Protein AF-A0A0H5QSN4-F1 (afdb_monomer_lite)

Sequence (163 aa):
ITRQLVGLDNFMNQITLGLEADIPEGDTDALERSLTFIHEVRTRNASTMASFAPLHAMVSLLKKHGMTLKEYEIKMLDDAPVRWEFTVDKVYKVKEKITPFQDRGVNSINLKSEAFADQLRVFRTAFRDEAPFSFDIQPHEAYKNISYFDTQITIVEKAAAEL

Radius of gyration: 29.67 Å; chains: 1; bounding box: 60×34×86 Å

Organism: NCBI:txid70186

Foldseek 3Di:
DQVVLVVLVVLLVVLVVLLPDDDDQPPPVSLVSLVVNLVVLVVCVVVQVVVLVVVVVVQVVCVVVVHHDDPVSVVSSVCSVVSSVVSNVSSVVSCVVCVVSVVVVVVVVVVLVVVLVVVVVVLVVCCVVPQPPDPVDDPVVNVVSVVVNVVVVVVSVVSVVVD

pLDDT: mean 86.61, std 6.13, range [67.06, 94.56]

Secondary structure (DSSP, 8-state):
-HHHHHHHHHHHHHHHHHTSS---TT-HHHHHHHHHHHHHHHHHHHHHHHHHHHHHHHHHHHHHTT----HHHHHHHHHHHHHHHHHHHHHHHHHHHHHHHHHHHHHHHHHHHHHHHHHHHHHHHHHHHHSS-STTS-HHHHHHHHHHHHHHHHHHHHHHHT-

Structure (mmCIF, N/CA/C/O backbone):
data_AF-A0A0H5QSN4-F1
#
_entry.id   AF-A0A0H5QSN4-F1
#
loop_
_atom_site.group_PDB
_atom_site.id
_atom_site.type_symbol
_atom_site.label_atom_id
_atom_site.label_alt_id
_atom_site.label_comp_id
_atom_site.label_asym_id
_atom_site.label_entity_id
_atom_site.label_seq_id
_atom_site.pdbx_PDB_ins_code
_atom_site.Cartn_x
_atom_site.Cartn_y
_atom_site.Cartn_z
_atom_site.occupancy
_atom_site.B_iso_or_equiv
_atom_site.auth_seq_id
_atom_site.auth_comp_id
_atom_site.auth_asym_id
_atom_site.auth_atom_id
_atom_site.pdbx_PDB_model_num
ATOM 1 N N . ILE A 1 1 ? -7.034 -5.944 28.210 1.00 67.06 1 ILE A N 1
ATOM 2 C CA . ILE A 1 1 ? -8.076 -4.977 27.793 1.00 67.06 1 ILE A CA 1
ATOM 3 C C . ILE A 1 1 ? -7.468 -3.589 27.596 1.00 67.06 1 ILE A C 1
ATOM 5 O O . ILE A 1 1 ? -7.249 -3.214 26.453 1.00 67.06 1 ILE A O 1
ATOM 9 N N . THR A 1 2 ? -7.054 -2.882 28.654 1.00 76.56 2 THR A N 1
ATOM 10 C CA . THR A 1 2 ? -6.553 -1.492 28.563 1.00 76.56 2 THR A CA 1
ATOM 11 C C . THR A 1 2 ? -5.381 -1.320 27.592 1.00 76.56 2 THR A C 1
ATOM 13 O O . THR A 1 2 ? -5.428 -0.456 26.728 1.00 76.56 2 THR A O 1
ATOM 16 N N . ARG A 1 3 ? -4.365 -2.198 27.635 1.00 84.19 3 ARG A N 1
ATOM 17 C CA . ARG A 1 3 ? -3.219 -2.138 26.701 1.00 84.19 3 ARG A CA 1
ATOM 18 C C . ARG A 1 3 ? -3.626 -2.307 25.228 1.00 84.19 3 ARG A C 1
ATOM 20 O O . ARG A 1 3 ? -3.052 -1.650 24.370 1.00 84.19 3 ARG A O 1
ATOM 27 N N . GLN A 1 4 ? -4.588 -3.184 24.937 1.00 84.00 4 GLN A N 1
ATOM 28 C CA . GLN A 1 4 ? -5.048 -3.430 23.564 1.00 84.00 4 GLN A CA 1
ATOM 29 C C . GLN A 1 4 ? -5.815 -2.226 23.019 1.00 84.00 4 GLN A C 1
ATOM 31 O O . GLN A 1 4 ? -5.542 -1.791 21.907 1.00 84.00 4 GLN A O 1
ATOM 36 N N . LEU A 1 5 ? -6.715 -1.657 23.824 1.00 85.25 5 LEU A N 1
ATOM 37 C CA . LEU A 1 5 ? -7.492 -0.487 23.428 1.00 85.25 5 LEU A CA 1
ATOM 38 C C . LEU A 1 5 ? -6.609 0.763 23.281 1.00 85.25 5 LEU A C 1
ATOM 40 O O . LEU A 1 5 ? -6.765 1.487 22.308 1.00 85.25 5 LEU A O 1
ATOM 44 N N . VAL A 1 6 ? -5.638 0.988 24.179 1.00 88.25 6 VAL A N 1
ATOM 45 C CA . VAL A 1 6 ? -4.658 2.088 24.040 1.00 88.25 6 VAL A CA 1
ATOM 46 C C . VAL A 1 6 ? -3.788 1.898 22.794 1.00 88.25 6 VAL A C 1
ATOM 48 O O . VAL A 1 6 ? -3.500 2.851 22.080 1.00 88.25 6 VAL A O 1
ATOM 51 N N . GLY A 1 7 ? -3.376 0.661 22.502 1.00 90.38 7 GLY A N 1
ATOM 52 C CA . GLY A 1 7 ? -2.621 0.361 21.286 1.00 90.38 7 GLY A CA 1
ATOM 53 C C . GLY A 1 7 ? -3.419 0.653 20.013 1.00 90.38 7 GLY A C 1
ATOM 54 O O . GLY A 1 7 ? -2.870 1.205 19.063 1.00 90.38 7 GLY A O 1
ATOM 55 N N . LEU A 1 8 ? -4.712 0.314 20.003 1.00 90.38 8 LEU A N 1
ATOM 56 C CA . LEU A 1 8 ? -5.605 0.625 18.889 1.00 90.38 8 LEU A CA 1
ATOM 57 C C . LEU A 1 8 ? -5.835 2.135 18.750 1.00 90.38 8 LEU A C 1
ATOM 59 O O . LEU A 1 8 ? -5.789 2.652 17.640 1.00 90.38 8 LEU A O 1
ATOM 63 N N . ASP A 1 9 ? -6.031 2.835 19.865 1.00 89.00 9 ASP A N 1
ATOM 64 C CA . ASP A 1 9 ? -6.185 4.288 19.907 1.00 89.00 9 ASP A CA 1
ATOM 65 C C . ASP A 1 9 ? -4.979 5.019 19.304 1.00 89.00 9 ASP A C 1
ATOM 67 O O . ASP A 1 9 ? -5.121 5.803 18.367 1.00 89.00 9 ASP A O 1
ATOM 71 N N . ASN A 1 10 ? -3.776 4.688 19.777 1.00 92.44 10 ASN A N 1
ATOM 72 C CA . ASN A 1 10 ? -2.533 5.257 19.262 1.00 92.44 10 ASN A CA 1
ATOM 73 C C . ASN A 1 10 ? -2.364 4.995 17.763 1.00 92.44 10 ASN A C 1
ATOM 75 O O . ASN A 1 10 ? -1.957 5.887 17.023 1.00 92.44 10 ASN A O 1
ATOM 79 N N . PHE A 1 11 ? -2.708 3.789 17.313 1.00 91.06 11 PHE A N 1
ATOM 80 C CA . PHE A 1 11 ? -2.652 3.423 15.903 1.00 91.06 11 PHE A CA 1
ATOM 81 C C . PHE A 1 11 ? -3.626 4.251 15.051 1.00 91.06 11 PHE A C 1
ATOM 83 O O . PHE A 1 11 ? -3.226 4.817 14.036 1.00 91.06 11 PHE A O 1
ATOM 90 N N . MET A 1 12 ? -4.885 4.384 15.484 1.00 92.06 12 MET A N 1
ATOM 91 C CA . MET A 1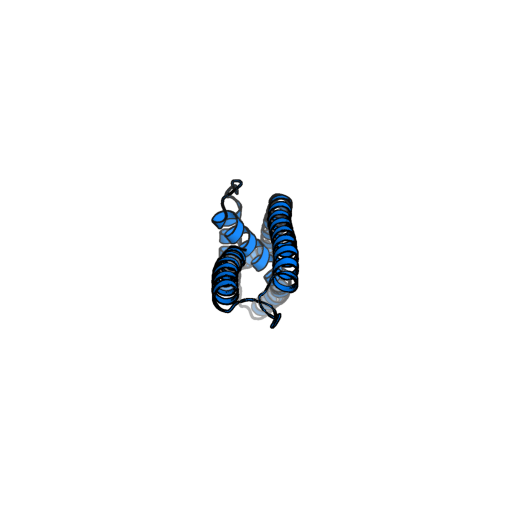 12 ? -5.878 5.222 14.800 1.00 92.06 12 MET A CA 1
ATOM 92 C C . MET A 1 12 ? -5.428 6.686 14.729 1.00 92.06 12 MET A C 1
ATOM 94 O O . MET A 1 12 ? -5.561 7.317 13.679 1.00 92.06 12 MET A O 1
ATOM 98 N N . ASN A 1 13 ? -4.852 7.218 15.811 1.00 91.38 13 ASN A N 1
ATOM 99 C CA . ASN A 1 13 ? -4.334 8.586 15.854 1.00 91.38 13 ASN A CA 1
ATOM 100 C C . ASN A 1 13 ? -3.136 8.772 14.910 1.00 91.38 13 ASN A C 1
ATOM 102 O O . ASN A 1 13 ? -3.094 9.755 14.174 1.00 91.38 13 ASN A O 1
ATOM 106 N N . GLN A 1 14 ? -2.204 7.814 14.869 1.00 90.62 14 GLN A N 1
ATOM 107 C CA . GLN A 1 14 ? -1.053 7.846 13.963 1.00 90.62 14 GLN A CA 1
ATOM 108 C C . GLN A 1 14 ? -1.487 7.880 12.494 1.00 90.62 14 GLN A C 1
ATOM 110 O O . GLN A 1 14 ? -0.995 8.712 11.735 1.00 90.62 14 GLN A O 1
ATOM 115 N N . ILE A 1 15 ? -2.430 7.019 12.103 1.00 89.44 15 ILE A N 1
ATOM 116 C CA . ILE A 1 15 ? -2.977 7.008 10.741 1.00 89.44 15 ILE A CA 1
ATOM 117 C C . ILE A 1 15 ? -3.683 8.322 10.439 1.00 89.44 15 ILE A C 1
ATOM 119 O O . ILE A 1 15 ? -3.472 8.914 9.388 1.00 89.44 15 ILE A O 1
ATOM 123 N N . THR A 1 16 ? -4.515 8.792 11.364 1.00 86.81 16 THR A N 1
ATOM 124 C CA . THR A 1 16 ? -5.309 10.001 11.152 1.00 86.81 16 THR A CA 1
ATOM 125 C C . THR A 1 16 ? -4.419 11.224 10.937 1.00 86.81 16 THR A C 1
ATOM 127 O O . THR A 1 16 ? -4.660 11.976 10.000 1.00 86.81 16 THR A O 1
ATOM 130 N N . LEU A 1 17 ? -3.365 11.378 11.744 1.00 85.50 17 LEU A N 1
ATOM 131 C CA . LEU A 1 17 ? -2.370 12.442 11.587 1.00 85.50 17 LEU A CA 1
ATOM 132 C C . LEU A 1 17 ? -1.539 12.266 10.310 1.00 85.50 17 LEU A C 1
ATOM 134 O O . LEU A 1 17 ? -1.254 13.236 9.615 1.00 85.50 17 LEU A O 1
ATOM 138 N N . GLY A 1 18 ? -1.160 11.028 9.985 1.00 81.19 18 GLY A N 1
ATOM 139 C CA . GLY A 1 18 ? -0.373 10.715 8.793 1.00 81.19 18 GLY A CA 1
ATOM 140 C C . GLY A 1 18 ? -1.118 10.958 7.478 1.00 81.19 18 GLY A C 1
ATOM 141 O O . GLY A 1 18 ? -0.484 11.279 6.480 1.00 81.19 18 GLY A O 1
ATOM 142 N N . LEU A 1 19 ? -2.447 10.836 7.488 1.00 82.19 19 LEU A N 1
ATOM 143 C CA . LEU A 1 19 ? -3.324 11.033 6.330 1.00 82.19 19 LEU A CA 1
ATOM 144 C C . LEU A 1 19 ? -3.892 12.459 6.208 1.00 82.19 19 LEU A C 1
ATOM 146 O O . LEU A 1 19 ? -4.570 12.754 5.226 1.00 82.19 19 LEU A O 1
ATOM 150 N N . GLU A 1 20 ? -3.668 13.330 7.197 1.00 70.19 20 GLU A N 1
ATOM 151 C CA . GLU A 1 20 ? -4.085 14.742 7.154 1.00 70.19 20 GLU A CA 1
ATOM 152 C C . GLU A 1 20 ? -3.134 15.629 6.344 1.00 70.19 20 GLU A C 1
ATOM 154 O O . GLU A 1 20 ? -3.527 16.718 5.929 1.00 70.19 20 GLU A O 1
ATOM 159 N N . ALA A 1 21 ? -1.909 15.169 6.085 1.00 68.50 21 ALA A N 1
ATOM 160 C CA . ALA A 1 21 ? -1.001 15.855 5.180 1.00 68.50 21 ALA A CA 1
ATOM 161 C C . ALA A 1 21 ? -1.509 15.723 3.735 1.00 68.50 21 ALA A C 1
ATOM 163 O O . ALA A 1 21 ? -1.707 14.611 3.242 1.00 68.50 21 ALA A O 1
ATOM 164 N N . ASP A 1 22 ? -1.706 16.854 3.051 1.00 68.38 22 ASP A N 1
ATOM 165 C CA . ASP A 1 22 ? -1.901 16.846 1.602 1.00 68.38 22 ASP A CA 1
ATOM 166 C C . ASP A 1 22 ? -0.712 16.144 0.939 1.00 68.38 22 ASP A C 1
ATOM 168 O O . ASP A 1 22 ? 0.424 16.293 1.385 1.00 68.38 22 ASP A O 1
ATOM 172 N N . ILE A 1 23 ? -0.983 15.371 -0.115 1.00 71.94 23 ILE A N 1
ATOM 173 C CA . ILE A 1 23 ? 0.035 14.655 -0.891 1.00 71.94 23 ILE A CA 1
ATOM 174 C C . ILE A 1 23 ? 0.281 15.479 -2.154 1.00 71.94 23 ILE A C 1
ATOM 176 O O . ILE A 1 23 ? -0.553 15.438 -3.066 1.00 71.94 23 ILE A O 1
ATOM 180 N N . PRO A 1 24 ? 1.372 16.262 -2.223 1.00 72.06 24 PRO A N 1
ATOM 181 C CA . PRO A 1 24 ? 1.710 17.001 -3.426 1.00 72.06 24 PRO A CA 1
ATOM 182 C C . PRO A 1 24 ? 2.017 16.033 -4.569 1.00 72.06 24 PRO A C 1
ATOM 184 O O . PRO A 1 24 ? 2.593 14.962 -4.366 1.00 72.06 24 PRO A O 1
ATOM 187 N N . GLU A 1 25 ? 1.666 16.419 -5.794 1.00 69.12 25 GLU A N 1
ATOM 188 C CA . GLU A 1 25 ? 2.042 15.643 -6.974 1.00 69.12 25 GLU A CA 1
ATOM 189 C C . GLU A 1 25 ? 3.576 15.623 -7.103 1.00 69.12 25 GLU A C 1
ATOM 191 O O . GLU A 1 25 ? 4.216 16.671 -7.159 1.00 69.12 25 GLU A O 1
ATOM 196 N N . GLY A 1 26 ? 4.164 14.423 -7.109 1.00 72.81 26 GLY A N 1
ATOM 197 C CA . GLY A 1 26 ? 5.616 14.218 -7.169 1.00 72.81 26 GLY A CA 1
ATOM 198 C C . GLY A 1 26 ? 6.299 13.905 -5.832 1.00 72.81 26 GLY A C 1
ATOM 199 O O . GLY A 1 26 ? 7.474 13.550 -5.849 1.00 72.81 26 GLY A O 1
ATOM 200 N N . ASP A 1 27 ? 5.593 13.968 -4.697 1.00 82.06 27 ASP A N 1
ATOM 201 C CA . ASP A 1 27 ? 6.128 13.524 -3.401 1.00 82.06 27 ASP A CA 1
ATOM 202 C C . ASP A 1 27 ? 5.958 12.002 -3.239 1.00 82.06 27 ASP A C 1
ATOM 204 O O . ASP A 1 27 ? 4.909 11.493 -2.825 1.00 82.06 27 ASP A O 1
ATOM 208 N N . THR A 1 28 ? 7.005 11.261 -3.607 1.00 81.12 28 THR A N 1
ATOM 209 C CA . THR A 1 28 ? 7.042 9.795 -3.512 1.00 81.12 28 THR A CA 1
ATOM 210 C C . THR A 1 28 ? 6.976 9.303 -2.070 1.00 81.12 28 THR A C 1
ATOM 212 O O . THR A 1 28 ? 6.319 8.298 -1.804 1.00 81.12 28 THR A O 1
ATOM 215 N N . ASP A 1 29 ? 7.574 10.035 -1.131 1.00 83.50 29 ASP A N 1
ATOM 216 C CA . ASP A 1 29 ? 7.666 9.631 0.272 1.00 83.50 29 ASP A CA 1
ATOM 217 C C . ASP A 1 29 ? 6.316 9.804 0.984 1.00 83.50 29 ASP A C 1
ATOM 219 O O . ASP A 1 29 ? 5.927 9.003 1.840 1.00 83.50 29 ASP A O 1
ATOM 223 N N . ALA A 1 30 ? 5.560 10.855 0.654 1.00 82.75 30 ALA A N 1
ATOM 224 C CA . ALA A 1 30 ? 4.186 11.026 1.126 1.00 82.75 30 ALA A CA 1
ATOM 225 C C . ALA A 1 30 ? 3.240 9.967 0.538 1.00 82.75 30 ALA A C 1
ATOM 227 O O . ALA A 1 30 ? 2.378 9.441 1.255 1.00 82.75 30 ALA A O 1
ATOM 228 N N . LEU A 1 31 ? 3.423 9.613 -0.739 1.00 83.00 31 LEU A N 1
ATOM 229 C CA . LEU A 1 31 ? 2.655 8.560 -1.398 1.00 83.00 31 LEU A CA 1
ATOM 230 C C . LEU A 1 31 ? 2.919 7.184 -0.765 1.00 83.00 31 LEU A C 1
ATOM 232 O O . LEU A 1 31 ? 1.969 6.476 -0.428 1.00 83.00 31 LEU A O 1
ATOM 236 N N . GLU A 1 32 ? 4.184 6.820 -0.548 1.00 85.31 32 GLU A N 1
ATOM 237 C CA . GLU A 1 32 ? 4.578 5.542 0.057 1.00 85.31 32 GLU A CA 1
ATOM 238 C C . GLU A 1 32 ? 4.045 5.396 1.489 1.00 85.31 32 GLU A C 1
ATOM 240 O O . GLU A 1 32 ? 3.444 4.373 1.841 1.00 85.31 32 GLU A O 1
ATOM 245 N N . ARG A 1 33 ? 4.174 6.448 2.309 1.00 86.69 33 ARG A N 1
ATOM 246 C CA . ARG A 1 33 ? 3.611 6.466 3.669 1.00 86.69 33 ARG A CA 1
ATOM 247 C C . ARG A 1 33 ? 2.096 6.283 3.658 1.00 86.69 33 ARG A C 1
ATOM 249 O O . ARG A 1 33 ? 1.567 5.467 4.412 1.00 86.69 33 ARG A O 1
ATOM 256 N N . SER A 1 34 ? 1.396 6.991 2.774 1.00 86.88 34 SER A N 1
ATOM 257 C CA . SER A 1 34 ? -0.064 6.896 2.660 1.00 86.88 34 SER A CA 1
ATOM 258 C C . SER A 1 34 ? -0.510 5.501 2.225 1.00 86.88 34 SER A C 1
ATOM 260 O O . SER A 1 34 ? -1.457 4.946 2.784 1.00 86.88 34 SER A O 1
ATOM 262 N N . LEU A 1 35 ? 0.204 4.889 1.277 1.00 87.69 35 LEU A N 1
ATOM 263 C CA . LEU A 1 35 ? -0.058 3.519 0.838 1.00 87.69 35 LEU A CA 1
ATOM 264 C C . LEU A 1 35 ? 0.188 2.489 1.932 1.00 87.69 35 LEU A C 1
ATOM 266 O O . LEU A 1 35 ? -0.596 1.546 2.064 1.00 87.69 35 LEU A O 1
ATOM 270 N N . THR A 1 36 ? 1.222 2.701 2.742 1.00 90.44 36 THR A N 1
ATOM 271 C CA . THR A 1 36 ? 1.513 1.866 3.910 1.00 90.44 36 THR A CA 1
ATOM 272 C C . THR A 1 36 ? 0.344 1.897 4.892 1.00 90.44 36 THR A C 1
ATOM 274 O O . THR A 1 36 ? -0.188 0.843 5.240 1.00 90.44 36 THR A O 1
ATOM 277 N N . PHE A 1 37 ? -0.161 3.083 5.251 1.00 90.88 37 PHE A N 1
ATOM 278 C CA . PHE A 1 37 ? -1.324 3.195 6.139 1.00 90.88 37 PHE A CA 1
ATOM 279 C C . PHE A 1 37 ? -2.595 2.581 5.541 1.00 90.88 37 PHE A C 1
ATOM 281 O O . PHE A 1 37 ? -3.320 1.868 6.241 1.00 90.88 37 PHE A O 1
ATOM 288 N N . ILE A 1 38 ? -2.856 2.794 4.245 1.00 90.44 38 ILE A N 1
ATOM 289 C CA . ILE A 1 38 ? -3.991 2.167 3.547 1.00 90.44 38 ILE A CA 1
ATOM 290 C C . ILE A 1 38 ? -3.901 0.640 3.637 1.00 90.44 38 ILE A C 1
ATOM 292 O O . ILE A 1 38 ? -4.898 -0.033 3.921 1.00 90.44 38 ILE A O 1
ATOM 296 N N . HIS A 1 39 ? -2.710 0.086 3.416 1.00 91.31 39 HIS A N 1
ATOM 297 C CA . HIS A 1 39 ? -2.475 -1.346 3.503 1.00 91.31 39 HIS A CA 1
ATOM 298 C C . HIS A 1 39 ? -2.685 -1.874 4.928 1.00 91.31 39 HIS A C 1
ATOM 300 O O . HIS A 1 39 ? -3.420 -2.845 5.117 1.00 91.31 39 HIS A O 1
ATOM 306 N N . GLU A 1 40 ? -2.088 -1.233 5.933 1.00 92.25 40 GLU A N 1
ATOM 307 C CA . GLU A 1 40 ? -2.177 -1.655 7.333 1.00 92.25 40 GLU A CA 1
ATOM 308 C C . GLU A 1 40 ? -3.619 -1.675 7.845 1.00 92.25 40 GLU A C 1
ATOM 310 O O . GLU A 1 40 ? -4.041 -2.652 8.471 1.00 92.25 40 GLU A O 1
ATOM 315 N N . VAL A 1 41 ? -4.405 -0.637 7.542 1.00 93.19 41 VAL A N 1
ATOM 316 C CA . VAL A 1 41 ? -5.820 -0.578 7.933 1.00 93.19 41 VAL A CA 1
ATOM 317 C C . VAL A 1 41 ? -6.610 -1.691 7.260 1.00 93.19 41 VAL A C 1
ATOM 319 O O . VAL A 1 41 ? -7.360 -2.396 7.936 1.00 93.19 41 VAL A O 1
ATOM 322 N N . ARG A 1 42 ? -6.400 -1.923 5.958 1.00 92.06 42 ARG A N 1
ATOM 323 C CA . ARG A 1 42 ? -7.089 -2.991 5.221 1.00 92.06 42 ARG A CA 1
ATOM 324 C C . ARG A 1 42 ? -6.777 -4.373 5.794 1.00 92.06 42 ARG A C 1
ATOM 326 O O . ARG A 1 42 ? -7.689 -5.173 5.986 1.00 92.06 42 ARG A O 1
ATOM 333 N N . THR A 1 43 ? -5.507 -4.641 6.085 1.00 93.44 43 THR A N 1
ATOM 334 C CA . THR A 1 43 ? -5.045 -5.930 6.616 1.00 93.44 43 THR A CA 1
ATOM 335 C C . THR A 1 43 ? -5.551 -6.171 8.041 1.00 93.44 43 THR A C 1
ATOM 337 O O . THR A 1 43 ? -5.894 -7.298 8.396 1.00 93.44 43 THR A O 1
ATOM 340 N N . ARG A 1 44 ? -5.652 -5.118 8.863 1.00 91.50 44 ARG A N 1
ATOM 341 C CA . ARG A 1 44 ? -6.102 -5.224 10.261 1.00 91.50 44 ARG A CA 1
ATOM 342 C C . ARG A 1 44 ? -7.616 -5.120 10.439 1.00 91.50 44 ARG A C 1
ATOM 344 O O . ARG A 1 44 ? -8.105 -5.502 11.493 1.00 91.50 44 ARG A O 1
ATOM 351 N N . ASN A 1 45 ? -8.371 -4.654 9.443 1.00 92.44 45 ASN A N 1
ATOM 352 C CA . ASN A 1 45 ? -9.802 -4.369 9.591 1.00 92.44 45 ASN A CA 1
ATOM 353 C C . ASN A 1 45 ? -10.607 -5.546 10.158 1.00 92.44 4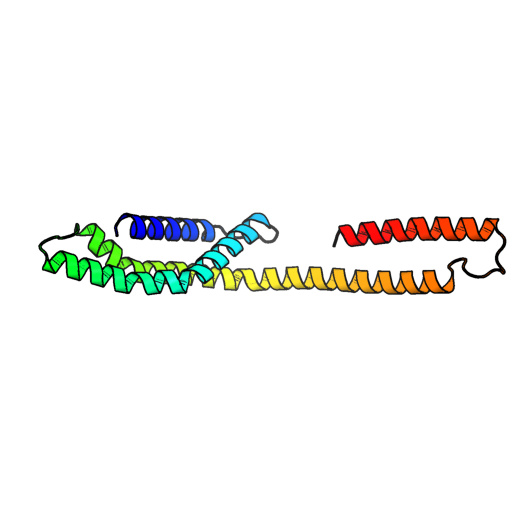5 ASN A C 1
ATOM 355 O O . ASN A 1 45 ? -11.279 -5.406 11.179 1.00 92.44 45 ASN A O 1
ATOM 359 N N . ALA A 1 46 ? -10.491 -6.723 9.540 1.00 91.81 46 ALA A N 1
ATOM 360 C CA . ALA A 1 46 ? -11.251 -7.896 9.962 1.0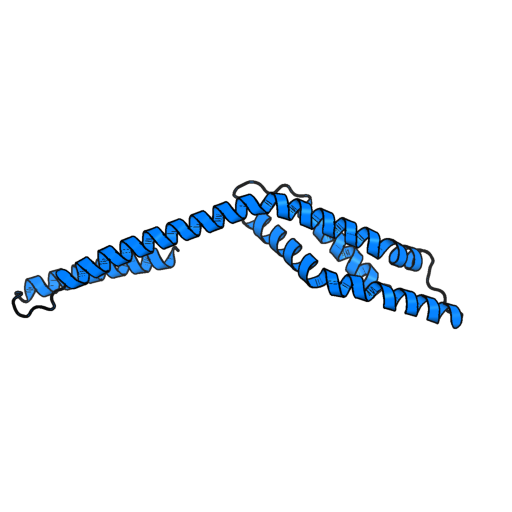0 91.81 46 ALA A CA 1
ATOM 361 C C . ALA A 1 46 ? -10.890 -8.342 11.390 1.00 91.81 46 ALA A C 1
ATOM 363 O O . ALA A 1 46 ? -11.779 -8.634 12.190 1.00 91.81 46 ALA A O 1
ATOM 364 N N . SER A 1 47 ? -9.597 -8.364 11.734 1.00 92.69 47 SER A N 1
ATOM 365 C CA . SER A 1 47 ? -9.141 -8.795 13.059 1.00 92.69 47 SER A CA 1
ATOM 366 C C . SER A 1 47 ? -9.471 -7.776 14.151 1.00 92.69 47 SER A C 1
ATOM 368 O O . SER A 1 47 ? -9.890 -8.175 15.237 1.00 92.69 47 SER A O 1
ATOM 370 N N . THR A 1 48 ? -9.361 -6.476 13.864 1.00 91.94 48 THR A N 1
ATOM 371 C CA . THR A 1 48 ? -9.760 -5.399 14.780 1.00 91.94 48 THR A CA 1
ATOM 372 C C . THR A 1 48 ? -11.258 -5.464 15.074 1.00 91.94 48 THR A C 1
ATOM 374 O O . THR A 1 48 ? -11.637 -5.525 16.242 1.00 91.94 48 THR A O 1
ATOM 377 N N . MET A 1 49 ? -12.109 -5.549 14.046 1.00 91.88 49 MET A N 1
ATOM 378 C CA . MET A 1 49 ? -13.565 -5.652 14.219 1.00 91.88 49 MET A CA 1
ATOM 379 C C . MET A 1 49 ? -13.963 -6.904 15.013 1.00 91.88 49 MET A C 1
ATOM 381 O O . MET A 1 49 ? -14.748 -6.824 15.957 1.00 91.88 49 MET A O 1
ATOM 385 N N . ALA A 1 50 ? -13.361 -8.056 14.695 1.00 92.44 50 ALA A N 1
ATOM 386 C CA . ALA A 1 50 ? -13.613 -9.311 15.403 1.00 92.44 50 ALA A CA 1
ATOM 387 C C . ALA A 1 50 ? -13.158 -9.281 16.874 1.00 92.44 50 ALA A C 1
ATOM 389 O O . ALA A 1 50 ? -13.653 -10.066 17.681 1.00 92.44 50 ALA A O 1
ATOM 390 N N . SER A 1 51 ? -12.234 -8.386 17.242 1.00 91.12 51 SER A N 1
ATOM 391 C CA . SER A 1 51 ? -11.712 -8.276 18.609 1.00 91.12 51 SER A CA 1
ATOM 392 C C . SER A 1 51 ? -12.654 -7.561 19.585 1.00 91.12 51 SER A C 1
ATOM 394 O O . SER A 1 51 ? -12.556 -7.788 20.790 1.00 91.12 51 SER A O 1
ATOM 396 N N . PHE A 1 52 ? -13.603 -6.747 19.110 1.00 92.06 52 PHE A N 1
ATOM 397 C CA . PHE A 1 52 ? -14.482 -5.977 20.000 1.00 92.06 52 PHE A CA 1
ATOM 398 C C . PHE A 1 52 ? -15.503 -6.846 20.736 1.00 92.06 52 PHE A C 1
ATOM 400 O O . PHE A 1 52 ? -15.647 -6.732 21.954 1.00 92.06 52 PHE A O 1
ATOM 407 N N . ALA A 1 53 ? -16.156 -7.776 20.037 1.00 90.88 53 ALA A N 1
ATOM 408 C CA . ALA A 1 53 ? -17.118 -8.698 20.642 1.00 90.88 53 ALA A CA 1
ATOM 409 C C . ALA A 1 53 ? -16.548 -9.489 21.847 1.00 90.88 53 ALA A C 1
ATOM 411 O O . ALA A 1 53 ? -17.162 -9.456 22.921 1.00 90.88 53 ALA A O 1
ATOM 412 N N . PRO A 1 54 ? -15.376 -10.155 21.754 1.00 92.81 54 PRO A N 1
ATOM 413 C CA . PRO A 1 54 ? -14.800 -10.855 22.899 1.00 92.81 54 PRO A CA 1
ATOM 414 C C . PRO A 1 54 ? -14.357 -9.905 24.021 1.00 92.81 54 PRO A C 1
ATOM 416 O O . PRO A 1 54 ? -14.434 -10.285 25.189 1.00 92.81 54 PRO A O 1
ATOM 419 N N . LEU A 1 55 ? -13.954 -8.666 23.715 1.00 90.00 55 LEU A N 1
ATOM 420 C CA . LEU A 1 55 ? -13.641 -7.671 24.746 1.00 90.00 55 LEU A CA 1
ATOM 421 C C . LEU A 1 55 ? -14.889 -7.288 25.553 1.00 90.00 55 LEU A C 1
ATOM 423 O O . LEU A 1 55 ? -14.836 -7.328 26.782 1.00 90.00 55 LEU A O 1
ATOM 427 N N . HIS A 1 56 ? -16.029 -7.022 24.905 1.00 89.69 56 HIS A N 1
ATOM 428 C CA . HIS A 1 56 ? -17.295 -6.767 25.610 1.00 89.69 56 HIS A CA 1
ATOM 429 C C . HIS A 1 56 ? -17.759 -7.976 26.436 1.00 89.69 56 HIS A C 1
ATOM 431 O O . HIS A 1 56 ? -18.234 -7.819 27.568 1.00 89.69 56 HIS A O 1
ATOM 437 N N . ALA A 1 57 ? -17.586 -9.195 25.914 1.00 90.62 57 ALA A N 1
ATOM 438 C CA . ALA A 1 57 ? -17.885 -10.418 26.657 1.00 90.62 57 ALA A CA 1
ATOM 439 C C . ALA A 1 57 ? -17.009 -10.544 27.918 1.00 90.62 57 ALA A C 1
ATOM 441 O O . ALA A 1 57 ? -17.511 -10.892 28.989 1.00 90.62 57 ALA A O 1
ATOM 442 N N . MET A 1 58 ? -15.722 -10.191 27.822 1.00 88.38 58 MET A N 1
ATOM 443 C CA . MET A 1 58 ? -14.800 -10.189 28.959 1.00 88.38 58 MET A CA 1
ATOM 444 C C . MET A 1 58 ? -15.194 -9.146 30.015 1.00 88.38 58 MET A C 1
ATOM 446 O O . MET A 1 58 ? -15.220 -9.475 31.200 1.00 88.38 58 MET A O 1
ATOM 450 N N . VAL A 1 59 ? -15.574 -7.925 29.615 1.00 88.31 59 VAL A N 1
ATOM 451 C CA . VAL A 1 59 ? -16.093 -6.900 30.547 1.00 88.31 59 VAL A CA 1
ATOM 452 C C . VAL A 1 59 ? -17.358 -7.388 31.256 1.00 88.31 59 VAL A C 1
ATOM 454 O O . VAL A 1 59 ? -17.487 -7.253 32.474 1.00 88.31 59 VAL A O 1
ATOM 457 N N . SER A 1 60 ? -18.268 -8.019 30.512 1.00 88.62 60 SER A N 1
ATOM 458 C CA . SER A 1 60 ? -19.505 -8.584 31.062 1.00 88.62 60 SER A CA 1
ATOM 459 C C . SER A 1 60 ? -19.230 -9.689 32.084 1.00 88.62 60 SER A C 1
ATOM 461 O O . SER A 1 60 ? -19.911 -9.772 33.107 1.00 88.62 60 SER A O 1
ATOM 463 N N . LEU A 1 61 ? -18.224 -10.531 31.832 1.00 90.56 61 LEU A N 1
ATOM 464 C CA . LEU A 1 61 ? -17.800 -11.582 32.752 1.00 90.56 61 LEU A CA 1
ATOM 465 C C . LEU A 1 61 ? -17.185 -10.995 34.029 1.00 90.56 61 LEU A C 1
ATOM 467 O O . LEU A 1 61 ? -17.588 -11.381 35.123 1.00 90.56 61 LEU A O 1
ATOM 471 N N . LEU A 1 62 ? -16.270 -10.029 33.904 1.00 88.88 62 LEU A N 1
ATOM 472 C CA . LEU A 1 62 ? -15.656 -9.353 35.052 1.00 88.88 62 LEU A CA 1
ATOM 473 C C . LEU A 1 62 ? -16.724 -8.745 35.972 1.00 88.88 62 LEU A C 1
ATOM 475 O O . LEU A 1 62 ? -16.699 -8.983 37.183 1.00 88.88 62 LEU A O 1
ATOM 479 N N . LYS A 1 63 ? -17.731 -8.081 35.387 1.00 88.31 63 LYS A N 1
ATOM 480 C CA . LYS A 1 63 ? -18.856 -7.492 36.127 1.00 88.31 63 LYS A CA 1
ATOM 481 C C . LYS A 1 63 ? -19.645 -8.534 36.928 1.00 88.31 63 LYS A C 1
ATOM 483 O O . LYS A 1 63 ? -20.009 -8.267 38.069 1.00 88.31 63 LYS A O 1
ATOM 488 N N . LYS A 1 64 ? -19.874 -9.734 36.375 1.00 89.81 64 LYS A N 1
ATOM 489 C CA . LYS A 1 64 ? -20.542 -10.844 37.090 1.00 89.81 64 LYS A CA 1
ATOM 490 C C . LYS A 1 64 ? -19.741 -11.342 38.295 1.00 89.81 64 LYS A C 1
ATOM 492 O O . LYS A 1 64 ? -20.334 -11.806 39.261 1.00 89.81 64 LYS A O 1
ATOM 497 N N . HIS A 1 65 ? -18.417 -11.228 38.247 1.00 90.00 65 HIS A N 1
ATOM 498 C CA . HIS A 1 65 ? -17.514 -11.622 39.330 1.00 90.00 65 HIS A CA 1
ATOM 499 C C . HIS A 1 65 ? -17.170 -10.470 40.292 1.00 90.00 65 HIS A C 1
ATOM 501 O O . HIS A 1 65 ? -16.244 -10.598 41.089 1.00 90.00 65 HIS A O 1
ATOM 507 N N . GLY A 1 66 ? -17.895 -9.345 40.233 1.00 85.62 66 GLY A N 1
ATOM 508 C CA . GLY A 1 66 ? -17.682 -8.196 41.120 1.00 85.62 66 GLY A CA 1
ATOM 509 C C . GLY A 1 66 ? -16.437 -7.364 40.796 1.00 85.62 66 GLY A C 1
ATOM 510 O O . GLY A 1 66 ? -16.071 -6.489 41.575 1.00 85.62 66 GLY A O 1
ATOM 511 N N . MET A 1 67 ? -15.787 -7.615 39.655 1.00 83.00 67 MET A N 1
ATOM 512 C CA . MET A 1 67 ? -14.666 -6.819 39.161 1.00 83.00 67 MET A CA 1
ATOM 513 C C . MET A 1 67 ? -15.176 -5.822 38.120 1.00 83.00 67 MET A C 1
ATOM 515 O O . MET A 1 67 ? -15.621 -6.207 37.040 1.00 83.00 67 MET A O 1
ATOM 519 N N . THR A 1 68 ? -15.097 -4.531 38.421 1.00 78.81 68 THR A N 1
ATOM 520 C CA . THR A 1 68 ? -15.500 -3.466 37.493 1.00 78.81 68 THR A CA 1
ATOM 521 C C . THR A 1 68 ? -14.273 -2.741 36.959 1.00 78.81 68 THR A C 1
ATOM 523 O O . THR A 1 68 ? -13.380 -2.371 37.720 1.00 78.81 68 THR A O 1
ATOM 526 N N . LEU A 1 69 ? -14.232 -2.538 35.642 1.00 81.44 69 LEU A N 1
ATOM 527 C CA . LEU A 1 69 ? -13.270 -1.636 35.008 1.00 81.44 69 LEU A CA 1
ATOM 528 C C . LEU A 1 69 ? -13.622 -0.182 35.331 1.00 81.44 69 LEU A C 1
ATOM 530 O O . LEU A 1 69 ? -14.733 0.117 35.774 1.00 81.44 69 LEU A O 1
ATOM 534 N N . LYS A 1 70 ? -12.676 0.728 35.099 1.00 87.25 70 LYS A N 1
ATOM 535 C CA . LYS A 1 70 ? -12.930 2.158 35.281 1.00 87.25 70 LYS A CA 1
ATOM 536 C C . LYS A 1 70 ? -13.870 2.660 34.184 1.00 87.25 70 LYS A C 1
ATOM 538 O O . LYS A 1 70 ? -13.797 2.200 33.047 1.00 87.25 70 LYS A O 1
ATOM 543 N N . GLU A 1 71 ? -14.689 3.659 34.505 1.00 86.31 71 GLU A N 1
ATOM 544 C CA . GLU A 1 71 ? -15.684 4.227 33.579 1.00 86.31 71 GLU A CA 1
ATOM 545 C C . GLU A 1 71 ? -15.071 4.645 32.232 1.00 86.31 71 GLU A C 1
ATOM 547 O O . GLU A 1 71 ? -15.620 4.361 31.171 1.00 86.31 71 GLU A O 1
ATOM 552 N N . TYR A 1 72 ? -13.875 5.248 32.257 1.00 85.75 72 TYR A N 1
ATOM 553 C CA . TYR A 1 72 ? -13.191 5.657 31.028 1.00 85.75 72 TYR A CA 1
ATOM 554 C C . TYR A 1 72 ? -12.769 4.468 30.149 1.00 85.75 72 TYR A C 1
ATOM 556 O O . TYR A 1 72 ? -12.709 4.614 28.935 1.00 85.75 72 TYR A O 1
ATOM 564 N N . GLU A 1 73 ? -12.465 3.301 30.729 1.00 85.75 73 GLU A N 1
ATOM 565 C CA . GLU A 1 73 ? -12.049 2.109 29.976 1.00 85.75 73 GLU A CA 1
ATOM 566 C C . GLU A 1 73 ? -13.242 1.452 29.284 1.00 85.75 73 GLU A C 1
ATOM 568 O O . GLU A 1 73 ? -13.101 0.951 28.171 1.00 85.75 73 GLU A O 1
ATOM 573 N N . ILE A 1 74 ? -14.407 1.481 29.939 1.00 86.50 74 ILE A N 1
ATOM 574 C CA . ILE A 1 74 ? -15.676 1.009 29.379 1.00 86.50 74 ILE A CA 1
ATOM 575 C C . ILE A 1 74 ? -16.077 1.920 28.222 1.00 86.50 74 ILE A C 1
ATOM 577 O O . ILE A 1 74 ? -16.248 1.442 27.106 1.00 86.50 74 ILE A O 1
ATOM 581 N N . LYS A 1 75 ? -16.089 3.237 28.455 1.00 89.50 75 LYS A N 1
ATOM 582 C CA . LYS A 1 75 ? -16.386 4.217 27.409 1.00 89.50 75 LYS A CA 1
ATOM 583 C C . LYS A 1 75 ? -15.443 4.090 26.210 1.00 89.50 75 LYS A C 1
ATOM 585 O O . LYS A 1 75 ? -15.881 4.116 25.070 1.00 89.50 75 LYS A O 1
ATOM 590 N N . MET A 1 76 ? -14.146 3.903 26.455 1.00 88.69 76 MET A N 1
ATOM 591 C CA . MET A 1 76 ? -13.168 3.730 25.381 1.00 88.69 76 MET A CA 1
ATOM 592 C C . MET A 1 76 ? -13.405 2.457 24.562 1.00 88.69 76 MET A C 1
ATOM 594 O O . MET A 1 76 ? -13.136 2.464 23.365 1.00 88.69 76 MET A O 1
ATOM 598 N N . LEU A 1 77 ? -13.888 1.376 25.185 1.00 90.50 77 LEU A N 1
ATOM 599 C CA . LEU A 1 77 ? -14.280 0.156 24.480 1.00 90.50 77 LEU A CA 1
ATOM 600 C C . LEU A 1 77 ? -15.560 0.367 23.659 1.00 90.50 77 LEU A C 1
ATOM 602 O O . LEU A 1 77 ? -15.601 -0.070 22.514 1.00 90.50 77 LEU A O 1
ATOM 606 N N . ASP A 1 78 ? -16.558 1.052 24.218 1.00 91.12 78 ASP A N 1
ATOM 607 C CA . ASP A 1 78 ? -17.831 1.338 23.544 1.00 91.12 78 ASP A CA 1
ATOM 608 C C . ASP A 1 78 ? -17.645 2.273 22.333 1.00 91.12 78 ASP A C 1
ATOM 610 O O . ASP A 1 78 ? -18.251 2.061 21.284 1.00 91.12 78 ASP A O 1
ATOM 614 N N . ASP A 1 79 ? -16.752 3.262 22.443 1.00 92.31 79 ASP A N 1
ATOM 615 C CA . ASP A 1 79 ? -16.448 4.220 21.372 1.00 92.31 79 ASP A CA 1
ATOM 616 C C . ASP A 1 79 ? -15.489 3.641 20.305 1.00 92.31 79 ASP A C 1
ATOM 618 O O . ASP A 1 79 ? -15.387 4.174 19.195 1.00 92.31 79 ASP A O 1
ATOM 622 N N . ALA A 1 80 ? -14.751 2.565 20.612 1.00 92.31 80 ALA A N 1
ATOM 623 C CA . ALA A 1 80 ? -13.696 2.041 19.740 1.00 92.31 80 ALA A CA 1
ATOM 624 C C . ALA A 1 80 ? -14.173 1.602 18.339 1.00 92.31 80 ALA A C 1
ATOM 626 O O . ALA A 1 80 ? -13.476 1.934 17.376 1.00 92.31 80 ALA A O 1
ATOM 627 N N . PRO A 1 81 ? -15.320 0.913 18.166 1.00 92.62 81 PRO A N 1
ATOM 628 C CA . PRO A 1 81 ? -15.814 0.536 16.842 1.00 92.62 81 PRO A CA 1
ATOM 629 C C . PRO A 1 81 ? -16.124 1.753 15.967 1.00 92.62 81 PRO A C 1
ATOM 631 O O . PRO A 1 81 ? -15.688 1.807 14.822 1.00 92.62 81 PRO A O 1
ATOM 634 N N . VAL A 1 82 ? -16.795 2.762 16.531 1.00 93.25 82 VAL A N 1
ATOM 635 C CA . VAL A 1 82 ? -17.166 3.994 15.813 1.00 93.25 82 VAL A CA 1
ATOM 636 C C . VAL A 1 82 ? -15.918 4.762 15.380 1.00 93.25 82 VAL A C 1
ATOM 638 O O . VAL A 1 82 ? -15.819 5.242 14.252 1.00 93.25 82 VAL A O 1
ATOM 641 N N . ARG A 1 83 ? -14.924 4.861 16.267 1.00 92.88 83 ARG A N 1
ATOM 642 C CA . ARG A 1 83 ? -13.653 5.521 15.948 1.00 92.88 83 ARG A CA 1
ATOM 643 C C . ARG A 1 83 ? -12.857 4.761 14.893 1.00 92.88 83 ARG A C 1
ATOM 645 O O . ARG A 1 83 ? -12.255 5.394 14.029 1.00 92.88 83 ARG A O 1
ATOM 652 N N . TRP A 1 84 ? -12.887 3.431 14.939 1.00 94.56 84 TRP A N 1
ATOM 653 C CA . TRP A 1 84 ? -12.260 2.594 13.924 1.00 94.56 84 TRP A CA 1
ATOM 654 C C . TRP A 1 84 ? -12.901 2.800 12.551 1.00 94.56 84 TRP A C 1
ATOM 656 O O . TRP A 1 84 ? -12.177 3.036 11.586 1.00 94.56 84 TRP A O 1
ATOM 666 N N . GLU A 1 85 ? -14.233 2.786 12.464 1.00 93.44 85 GLU A N 1
ATOM 667 C CA . GLU A 1 85 ? -14.953 3.076 11.217 1.00 93.44 85 GLU A CA 1
ATOM 668 C C . GLU A 1 85 ? -14.595 4.458 10.666 1.00 93.44 85 GLU A C 1
ATOM 670 O O . GLU A 1 85 ? -14.267 4.584 9.490 1.00 93.44 85 GLU A O 1
ATOM 675 N N . PHE A 1 86 ? -14.526 5.484 11.518 1.00 92.62 86 PHE A N 1
ATOM 676 C CA . PHE A 1 86 ? -14.091 6.816 11.096 1.00 92.62 86 PHE A CA 1
ATOM 677 C C . PHE A 1 86 ? -12.663 6.833 10.521 1.00 92.62 86 PHE A C 1
ATOM 679 O O . PHE A 1 86 ? -12.401 7.494 9.511 1.00 92.62 86 PHE A O 1
ATOM 686 N N . THR A 1 87 ? -11.724 6.112 11.141 1.00 92.19 87 THR A N 1
ATOM 687 C CA . THR A 1 87 ? -10.361 5.965 10.607 1.00 92.19 87 THR A CA 1
ATOM 688 C C . THR A 1 87 ? -10.374 5.241 9.261 1.00 92.19 87 THR A C 1
ATOM 690 O O . THR A 1 87 ? -9.707 5.686 8.326 1.00 92.19 87 THR A O 1
ATOM 693 N N . VAL A 1 88 ? -11.154 4.166 9.134 1.00 93.25 88 VAL A N 1
ATOM 694 C CA . VAL A 1 88 ? -11.324 3.412 7.885 1.00 93.25 88 VAL A CA 1
ATOM 695 C C . VAL A 1 88 ? -11.893 4.307 6.776 1.00 93.25 88 VAL A C 1
ATOM 697 O O . VAL A 1 88 ? -11.351 4.327 5.672 1.00 93.25 88 VAL A O 1
ATOM 700 N N . ASP A 1 89 ? -12.906 5.117 7.069 1.00 92.38 89 ASP A N 1
ATOM 701 C CA . ASP A 1 89 ? -13.497 6.061 6.118 1.00 92.38 89 ASP A CA 1
ATOM 702 C C . ASP A 1 89 ? -12.498 7.124 5.648 1.00 92.38 89 ASP A C 1
ATOM 704 O O . ASP A 1 89 ? -12.433 7.441 4.456 1.00 92.38 89 ASP A O 1
ATOM 708 N N . LYS A 1 90 ? -11.686 7.675 6.563 1.00 90.31 90 LYS A N 1
ATOM 709 C CA . LYS A 1 90 ? -10.602 8.604 6.199 1.00 90.31 90 LYS A CA 1
ATOM 710 C C . LYS A 1 90 ? -9.615 7.943 5.234 1.00 90.31 90 LYS A C 1
ATOM 712 O O . LYS A 1 90 ? -9.262 8.540 4.217 1.00 90.31 90 LYS A O 1
ATOM 717 N N . VAL A 1 91 ? -9.217 6.706 5.520 1.00 90.81 91 VAL A N 1
ATOM 718 C CA . VAL A 1 91 ? -8.301 5.923 4.678 1.00 90.81 91 VAL A CA 1
ATOM 719 C C . VAL A 1 91 ? -8.888 5.700 3.284 1.00 90.81 91 VAL A C 1
ATOM 721 O O . VAL A 1 91 ? -8.189 5.901 2.291 1.00 90.81 91 VAL A O 1
ATOM 724 N N . TYR A 1 92 ? -10.169 5.336 3.184 1.00 89.81 92 TYR A N 1
ATOM 725 C CA . TYR A 1 92 ? -10.832 5.148 1.891 1.00 89.81 92 TYR A CA 1
ATOM 726 C C . TYR A 1 92 ? -10.901 6.439 1.074 1.00 89.81 92 TYR A C 1
ATOM 728 O O . TYR A 1 92 ? -10.565 6.418 -0.108 1.00 89.81 92 TYR A O 1
ATOM 736 N N . LYS A 1 93 ? -11.231 7.574 1.699 1.00 89.56 93 LYS A N 1
ATOM 737 C CA . LYS A 1 93 ? -11.238 8.881 1.019 1.00 89.56 93 LYS A CA 1
ATOM 738 C C . LYS A 1 93 ? -9.866 9.253 0.462 1.00 89.56 93 LYS A C 1
ATOM 740 O O . LYS A 1 93 ? -9.765 9.766 -0.649 1.00 89.56 93 LYS A O 1
ATOM 745 N N . VAL A 1 94 ? -8.800 9.004 1.221 1.00 88.31 94 VAL A N 1
ATOM 746 C CA . VAL A 1 94 ? -7.435 9.258 0.740 1.00 88.31 94 VAL A CA 1
ATOM 747 C C . VAL A 1 94 ? -7.065 8.293 -0.386 1.00 88.31 94 VAL A C 1
ATOM 749 O O . VAL A 1 94 ? -6.525 8.723 -1.402 1.00 88.31 94 VAL A O 1
ATOM 752 N N . LYS A 1 95 ? -7.433 7.013 -0.274 1.00 88.69 95 LYS A N 1
ATOM 753 C CA . LYS A 1 95 ? -7.235 6.029 -1.344 1.00 88.69 95 LYS A CA 1
ATOM 754 C C . LYS A 1 95 ? -7.901 6.464 -2.653 1.00 88.69 95 LYS A C 1
ATOM 756 O O . LYS A 1 95 ? -7.272 6.369 -3.705 1.00 88.69 95 LYS A O 1
ATOM 761 N N . GLU A 1 96 ? -9.138 6.950 -2.607 1.00 89.00 96 GLU A N 1
ATOM 762 C CA . GLU A 1 96 ? -9.845 7.452 -3.794 1.00 89.00 96 GLU A CA 1
ATOM 763 C C . GLU A 1 96 ? -9.105 8.620 -4.452 1.00 89.00 96 GLU A C 1
ATOM 765 O O . GLU A 1 96 ? -8.971 8.647 -5.673 1.00 89.00 96 GLU A O 1
ATOM 770 N N . LYS A 1 97 ? -8.554 9.545 -3.655 1.00 85.19 97 LYS A N 1
ATOM 771 C CA . LYS A 1 97 ? -7.737 10.653 -4.172 1.00 85.19 97 LYS A CA 1
ATOM 772 C C . LYS A 1 97 ? -6.431 10.176 -4.805 1.00 85.19 97 LYS A C 1
ATOM 774 O O . LYS A 1 97 ? -6.021 10.728 -5.817 1.00 85.19 97 LYS A O 1
ATOM 779 N N . ILE A 1 98 ? -5.777 9.178 -4.209 1.00 84.75 98 ILE A N 1
ATOM 780 C CA . ILE A 1 98 ? -4.462 8.679 -4.637 1.00 84.75 98 ILE A CA 1
ATOM 781 C C . ILE A 1 98 ? -4.553 7.795 -5.890 1.00 84.75 98 ILE A C 1
ATOM 7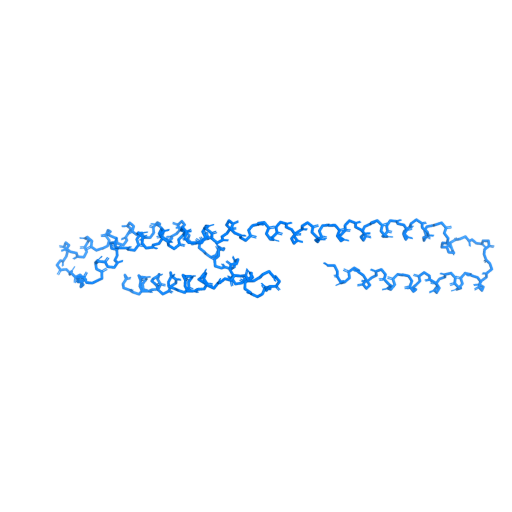83 O O . ILE A 1 98 ? -3.648 7.819 -6.723 1.00 84.75 98 ILE A O 1
ATOM 787 N N . THR A 1 99 ? -5.638 7.030 -6.039 1.00 86.69 99 THR A N 1
ATOM 788 C CA . THR A 1 99 ? -5.786 6.001 -7.088 1.00 86.69 99 THR A CA 1
ATOM 789 C C . THR A 1 99 ? -5.486 6.536 -8.502 1.00 86.69 99 THR A C 1
ATOM 791 O O . THR A 1 99 ? -4.640 5.949 -9.174 1.00 86.69 99 THR A O 1
ATOM 794 N N . PRO A 1 100 ? -6.022 7.695 -8.943 1.00 86.62 100 PRO A N 1
ATOM 795 C CA . PRO A 1 100 ? -5.696 8.252 -10.258 1.00 86.62 100 PRO A CA 1
ATOM 796 C C . PRO A 1 100 ? -4.207 8.570 -10.457 1.00 86.62 100 PRO A C 1
ATOM 798 O O . PRO A 1 100 ? -3.698 8.444 -11.568 1.00 86.62 100 PRO A O 1
ATOM 801 N N . PHE A 1 101 ? -3.496 9.004 -9.410 1.00 81.38 101 PHE A N 1
ATOM 802 C CA . PHE A 1 101 ? -2.056 9.278 -9.491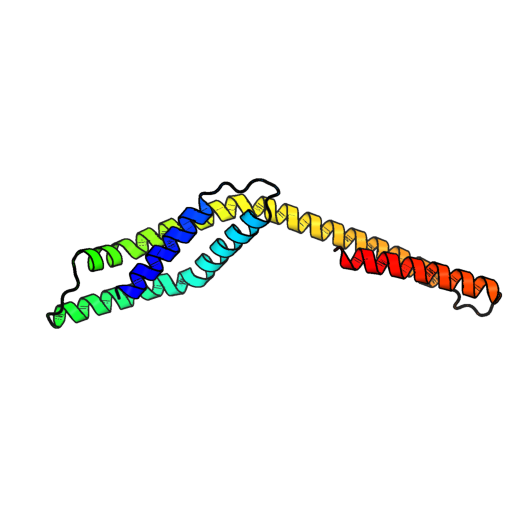 1.00 81.38 101 PHE A CA 1
ATOM 803 C C . PHE A 1 101 ? -1.257 7.982 -9.633 1.00 81.38 101 PHE A C 1
ATOM 805 O O . PHE A 1 101 ? -0.321 7.921 -10.430 1.00 81.38 101 PHE A O 1
ATOM 812 N N . GLN A 1 102 ? -1.656 6.934 -8.908 1.00 82.75 102 GLN A N 1
ATOM 813 C CA . GLN A 1 102 ? -1.042 5.614 -9.034 1.00 82.75 102 GLN A CA 1
ATOM 814 C C . GLN A 1 102 ? -1.266 5.020 -10.417 1.00 82.75 102 GLN A C 1
ATOM 816 O O . GLN A 1 102 ? -0.306 4.560 -11.023 1.00 82.75 102 GLN A O 1
ATOM 821 N N . ASP A 1 103 ? -2.490 5.087 -10.942 1.00 87.94 103 ASP A N 1
ATOM 822 C CA . ASP A 1 103 ? -2.815 4.569 -12.272 1.00 87.94 103 ASP A CA 1
ATOM 823 C C . ASP A 1 103 ? -1.984 5.270 -13.353 1.00 87.94 103 ASP A C 1
ATOM 825 O O . ASP A 1 103 ? -1.448 4.618 -14.250 1.00 87.94 103 ASP A O 1
ATOM 829 N N . ARG A 1 104 ? -1.791 6.595 -13.240 1.00 86.50 104 ARG A N 1
ATOM 830 C CA . ARG A 1 104 ? -0.882 7.342 -14.127 1.00 86.50 104 ARG A CA 1
ATOM 831 C C . ARG A 1 104 ? 0.570 6.884 -13.991 1.00 86.50 104 ARG A C 1
ATOM 833 O O . ARG A 1 104 ? 1.238 6.707 -15.008 1.00 86.50 104 ARG A O 1
ATOM 840 N N . GLY A 1 105 ? 1.056 6.690 -12.765 1.00 83.88 105 GLY A N 1
ATOM 841 C CA . GLY A 1 105 ? 2.412 6.203 -12.502 1.00 83.88 105 GLY A CA 1
ATOM 842 C C . GLY A 1 105 ? 2.653 4.807 -13.081 1.00 83.88 105 GLY A C 1
ATOM 843 O O . GLY A 1 105 ? 3.614 4.604 -13.819 1.00 83.88 105 GLY A O 1
ATOM 844 N N . VAL A 1 106 ? 1.735 3.873 -12.828 1.00 87.56 106 VAL A N 1
ATOM 845 C CA . VAL A 1 106 ? 1.769 2.505 -13.365 1.00 87.56 106 VAL A CA 1
ATOM 846 C C . VAL A 1 106 ? 1.716 2.522 -14.889 1.00 87.56 106 VAL A C 1
ATOM 848 O O . VAL A 1 106 ? 2.515 1.849 -15.533 1.00 87.56 106 VAL A O 1
ATOM 851 N N . ASN A 1 107 ? 0.834 3.328 -15.485 1.00 90.50 107 ASN A N 1
ATOM 852 C CA . ASN A 1 107 ? 0.758 3.440 -16.938 1.00 90.50 107 ASN A CA 1
ATOM 853 C C . ASN A 1 107 ? 2.062 3.989 -17.542 1.00 90.50 107 ASN A C 1
ATOM 855 O O . ASN A 1 107 ? 2.535 3.484 -18.553 1.00 90.50 107 ASN A O 1
ATOM 859 N N . SER A 1 108 ? 2.687 4.979 -16.901 1.00 89.00 108 SER A N 1
ATOM 860 C CA . SER A 1 108 ? 3.995 5.499 -17.321 1.00 89.00 108 SER A CA 1
ATOM 861 C C . SER A 1 108 ? 5.084 4.418 -17.290 1.00 89.00 108 SER A C 1
ATOM 863 O O . SER A 1 108 ? 5.861 4.301 -18.237 1.00 89.00 108 SER A O 1
ATOM 865 N N . ILE A 1 109 ? 5.113 3.586 -16.242 1.00 88.44 109 ILE A N 1
ATOM 866 C CA . ILE A 1 109 ? 6.041 2.448 -16.137 1.00 88.44 109 ILE A CA 1
ATOM 867 C C . ILE A 1 109 ? 5.769 1.422 -17.245 1.00 88.44 109 ILE A C 1
ATOM 869 O O . ILE A 1 109 ? 6.704 0.993 -17.920 1.00 88.44 109 ILE A O 1
ATOM 873 N N . ASN A 1 110 ? 4.501 1.081 -17.492 1.00 91.44 110 ASN A N 1
ATOM 874 C CA . ASN A 1 110 ? 4.122 0.152 -18.558 1.00 91.44 110 ASN A CA 1
ATOM 875 C C . ASN A 1 110 ? 4.562 0.664 -19.934 1.00 91.44 110 ASN A C 1
ATOM 877 O O . ASN A 1 110 ? 5.198 -0.076 -20.677 1.00 91.44 110 ASN A O 1
ATOM 881 N N . LEU A 1 111 ? 4.319 1.941 -20.242 1.00 92.50 111 LEU A N 1
ATOM 882 C CA . LEU A 1 111 ? 4.745 2.554 -21.504 1.00 92.50 111 LEU A CA 1
ATOM 883 C C . LEU A 1 111 ? 6.270 2.532 -21.678 1.00 92.50 111 LEU A C 1
ATOM 885 O O . LEU A 1 111 ? 6.759 2.268 -22.774 1.00 92.50 111 LEU A O 1
ATOM 889 N N . LYS A 1 112 ? 7.039 2.779 -20.609 1.00 89.88 112 LYS A N 1
ATOM 890 C CA . LYS A 1 112 ? 8.506 2.651 -20.647 1.00 89.88 112 LYS A CA 1
ATOM 891 C C . LYS A 1 112 ? 8.941 1.209 -20.906 1.00 89.88 112 LYS A C 1
ATOM 893 O O . LYS A 1 112 ? 9.855 0.986 -21.696 1.00 89.88 112 LYS A O 1
ATOM 898 N N . SER A 1 113 ? 8.281 0.244 -20.266 1.00 91.44 113 SER A N 1
ATOM 899 C CA . SER A 1 113 ? 8.562 -1.182 -20.447 1.00 91.44 113 SER A CA 1
ATOM 900 C C . SER A 1 113 ? 8.265 -1.638 -21.878 1.00 91.44 113 SER A C 1
ATOM 902 O O . SER A 1 113 ? 9.093 -2.306 -22.496 1.00 91.44 113 SER A O 1
ATOM 904 N N . GLU A 1 114 ? 7.136 -1.208 -22.446 1.00 93.25 114 GLU A N 1
ATOM 905 C CA . GLU A 1 114 ? 6.770 -1.465 -23.842 1.00 93.25 114 GLU A CA 1
ATOM 906 C C . GLU A 1 114 ? 7.776 -0.838 -24.815 1.00 93.25 114 GLU A C 1
ATOM 908 O O . GLU A 1 114 ? 8.271 -1.519 -25.714 1.00 93.25 114 GLU A O 1
ATOM 913 N N . ALA A 1 115 ? 8.153 0.426 -24.599 1.00 91.19 115 ALA A N 1
ATOM 914 C CA . ALA A 1 115 ? 9.144 1.107 -25.429 1.00 91.19 115 ALA A CA 1
ATOM 915 C C . ALA A 1 115 ? 10.507 0.393 -25.405 1.00 91.19 115 ALA A C 1
ATOM 917 O O . ALA A 1 115 ? 11.149 0.238 -26.446 1.00 91.19 115 ALA A O 1
ATOM 918 N N . PHE A 1 116 ? 10.941 -0.082 -24.237 1.00 91.88 116 PHE A N 1
ATOM 919 C CA . PHE A 1 116 ? 12.162 -0.874 -24.118 1.00 91.88 116 PHE A CA 1
ATOM 920 C C . PHE A 1 116 ? 12.038 -2.244 -24.792 1.00 91.88 116 PHE A C 1
ATOM 922 O O . PHE A 1 116 ? 12.967 -2.674 -25.474 1.00 91.88 116 PHE A O 1
ATOM 929 N N . ALA A 1 117 ? 10.894 -2.919 -24.667 1.00 91.31 117 ALA A N 1
ATOM 930 C CA . ALA A 1 117 ? 10.649 -4.180 -25.362 1.00 91.31 117 ALA A CA 1
ATOM 931 C C . ALA A 1 117 ? 10.734 -4.012 -26.890 1.00 91.31 117 ALA A C 1
ATOM 933 O O . ALA A 1 117 ? 11.314 -4.859 -27.577 1.00 91.31 117 ALA A O 1
ATOM 934 N N . ASP A 1 118 ? 10.225 -2.900 -27.423 1.00 92.19 118 ASP A N 1
ATOM 935 C CA . ASP A 1 118 ? 10.364 -2.555 -28.836 1.00 92.19 118 ASP A CA 1
ATOM 936 C C . ASP A 1 118 ? 11.819 -2.282 -29.234 1.00 92.19 118 ASP A C 1
ATOM 938 O O . ASP A 1 118 ? 12.286 -2.827 -30.239 1.00 92.19 118 ASP A O 1
ATOM 942 N N . GLN A 1 119 ? 12.569 -1.519 -28.434 1.00 89.25 119 GLN A N 1
ATOM 943 C CA . GLN A 1 119 ? 14.004 -1.303 -28.662 1.00 89.25 119 GLN A CA 1
ATOM 944 C C . GLN A 1 119 ? 14.784 -2.622 -28.660 1.00 89.25 119 GLN A C 1
ATOM 946 O O . GLN A 1 119 ? 15.584 -2.871 -29.563 1.00 89.25 119 GLN A O 1
ATOM 951 N N . LEU A 1 120 ? 14.508 -3.505 -27.698 1.00 90.94 120 LEU A N 1
ATOM 952 C CA . LEU A 1 120 ? 15.144 -4.814 -27.594 1.00 90.94 120 LEU A CA 1
ATOM 953 C C . LEU A 1 120 ? 14.815 -5.698 -28.802 1.00 90.94 120 LEU A C 1
ATOM 955 O O . LEU A 1 120 ? 15.678 -6.423 -29.298 1.00 90.94 120 LEU A O 1
ATOM 959 N N . ARG A 1 121 ? 13.581 -5.633 -29.313 1.00 91.75 121 ARG A N 1
ATOM 960 C CA . ARG A 1 121 ? 13.167 -6.356 -30.521 1.00 91.75 121 ARG A CA 1
ATOM 961 C C . ARG A 1 121 ? 13.923 -5.875 -31.760 1.00 91.75 121 ARG A C 1
ATOM 963 O O . ARG A 1 121 ? 14.382 -6.710 -32.544 1.00 91.75 121 ARG A O 1
ATOM 970 N N . VAL A 1 122 ? 14.077 -4.561 -31.926 1.00 89.62 122 VAL A N 1
ATOM 971 C CA . VAL A 1 122 ? 14.872 -3.970 -33.016 1.00 89.62 122 VAL A CA 1
ATOM 972 C C . VAL A 1 122 ? 16.333 -4.398 -32.893 1.00 89.62 122 VAL A C 1
ATOM 974 O O . VAL A 1 122 ? 16.882 -4.947 -33.848 1.00 89.62 122 VAL A O 1
ATOM 977 N N . PHE A 1 123 ? 16.925 -4.251 -31.704 1.00 89.12 123 PHE A N 1
ATOM 978 C CA . PHE A 1 123 ? 18.296 -4.677 -31.426 1.00 89.12 123 PHE A CA 1
ATOM 979 C C . PHE A 1 123 ? 18.509 -6.161 -31.740 1.00 89.12 123 PHE A C 1
ATOM 981 O O . PHE A 1 123 ? 19.446 -6.515 -32.446 1.00 89.12 123 PHE A O 1
ATOM 988 N N . ARG A 1 124 ? 17.615 -7.042 -31.277 1.00 90.00 124 ARG A N 1
ATOM 989 C CA . ARG A 1 124 ? 17.714 -8.488 -31.514 1.00 90.00 124 ARG A CA 1
ATOM 990 C C . ARG A 1 124 ? 17.644 -8.844 -32.998 1.00 90.00 124 ARG A C 1
ATOM 992 O O . ARG A 1 124 ? 18.288 -9.804 -33.413 1.00 90.00 124 ARG A O 1
ATOM 999 N N . THR A 1 125 ? 16.854 -8.108 -33.778 1.00 89.31 125 THR A N 1
ATOM 1000 C CA . THR A 1 125 ? 16.744 -8.318 -35.228 1.00 89.31 125 THR A CA 1
ATOM 1001 C C . THR A 1 125 ? 18.037 -7.893 -35.922 1.00 89.31 125 THR A C 1
ATOM 1003 O O . THR A 1 125 ? 18.636 -8.710 -36.612 1.00 89.31 125 THR A O 1
ATOM 1006 N N . ALA A 1 126 ? 18.537 -6.686 -35.6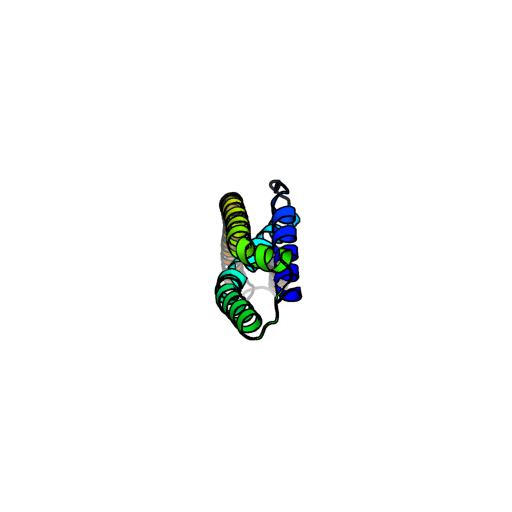34 1.00 86.62 126 ALA A N 1
ATOM 1007 C CA . ALA A 1 126 ? 19.815 -6.202 -36.162 1.00 86.62 126 ALA A CA 1
ATOM 1008 C C . ALA A 1 126 ? 20.985 -7.117 -35.766 1.00 86.62 126 ALA A C 1
ATOM 1010 O O . ALA A 1 126 ? 21.782 -7.511 -36.608 1.00 86.62 126 ALA A O 1
ATOM 1011 N N . PHE A 1 127 ? 21.040 -7.547 -34.503 1.00 86.62 127 PHE A N 1
ATOM 1012 C CA . PHE A 1 127 ? 22.039 -8.504 -34.037 1.00 86.62 127 PHE A CA 1
ATOM 1013 C C . PHE A 1 127 ? 21.938 -9.830 -34.791 1.00 86.62 127 PHE A C 1
ATOM 1015 O O . PHE A 1 127 ? 22.949 -10.399 -35.165 1.00 86.62 127 PHE A O 1
ATOM 1022 N N . ARG A 1 128 ? 20.737 -10.350 -35.052 1.00 85.31 128 ARG A N 1
ATOM 1023 C CA . ARG A 1 128 ? 20.593 -11.602 -35.805 1.00 85.31 128 ARG A CA 1
ATOM 1024 C C . ARG A 1 128 ? 21.086 -11.477 -37.250 1.00 85.31 128 ARG A C 1
ATOM 1026 O O . ARG A 1 128 ? 21.687 -12.429 -37.743 1.00 85.31 128 ARG A O 1
ATOM 1033 N N . ASP A 1 129 ? 20.798 -10.356 -37.901 1.00 83.44 129 ASP A N 1
ATOM 1034 C CA . ASP A 1 129 ? 21.041 -10.171 -39.333 1.00 83.44 129 ASP A CA 1
ATOM 1035 C C . ASP A 1 129 ? 22.480 -9.715 -39.631 1.00 83.44 129 ASP A C 1
ATOM 1037 O O . ASP A 1 129 ? 23.061 -10.118 -40.637 1.00 83.44 129 ASP A O 1
ATOM 1041 N N . GLU A 1 130 ? 23.072 -8.908 -38.748 1.00 80.44 130 GLU A N 1
ATOM 1042 C CA . GLU A 1 130 ? 24.371 -8.253 -38.961 1.00 80.44 130 GLU A CA 1
ATOM 1043 C C . GLU A 1 130 ? 25.492 -8.806 -38.066 1.00 80.44 130 GLU A C 1
ATOM 1045 O O . GLU A 1 130 ? 26.666 -8.458 -38.253 1.00 80.44 130 GLU A O 1
ATOM 1050 N N . ALA A 1 131 ? 25.179 -9.664 -37.086 1.00 74.69 131 ALA A N 1
ATOM 1051 C CA . ALA A 1 131 ? 26.228 -10.276 -36.281 1.00 74.69 131 ALA A CA 1
ATOM 1052 C C . ALA A 1 131 ? 27.160 -11.125 -37.156 1.00 74.69 131 ALA A C 1
ATOM 1054 O O . ALA A 1 131 ? 26.721 -11.803 -38.092 1.00 74.69 131 ALA A O 1
ATOM 1055 N N . PRO A 1 132 ? 28.464 -11.145 -36.833 1.00 70.56 132 PRO A N 1
ATOM 1056 C CA . PRO A 1 132 ? 29.476 -11.799 -37.646 1.00 70.56 132 PRO A CA 1
ATOM 1057 C C . PRO A 1 132 ? 29.501 -13.318 -37.407 1.00 70.56 132 PRO A C 1
ATOM 1059 O O . PRO A 1 132 ? 30.520 -13.886 -37.026 1.00 70.56 132 PRO A O 1
ATOM 1062 N N . PHE A 1 133 ? 28.361 -13.984 -37.602 1.00 71.44 133 PHE A N 1
ATOM 1063 C CA . PHE A 1 133 ? 28.238 -15.442 -37.532 1.00 71.44 133 PHE A CA 1
ATOM 1064 C C . PHE A 1 133 ? 28.484 -16.124 -38.883 1.00 71.44 133 PHE A C 1
ATOM 1066 O O . PHE A 1 133 ? 28.591 -17.349 -38.932 1.00 71.44 133 PHE A O 1
ATOM 1073 N N . SER A 1 134 ? 28.574 -15.355 -39.976 1.00 70.75 134 SER A N 1
ATOM 1074 C CA . SER A 1 134 ? 28.930 -15.896 -41.289 1.00 70.75 134 SER A CA 1
ATOM 1075 C C . SER A 1 134 ? 30.444 -16.047 -41.437 1.00 70.75 134 SER A C 1
ATOM 1077 O O . SER A 1 134 ? 31.210 -15.147 -41.091 1.00 70.75 134 SER A O 1
ATOM 1079 N N . PHE A 1 135 ? 30.866 -17.172 -42.012 1.00 69.12 135 PHE A N 1
ATOM 1080 C CA . PHE A 1 135 ? 32.268 -17.469 -42.324 1.00 69.12 135 PHE A CA 1
ATOM 1081 C C . PHE A 1 135 ? 32.823 -16.635 -43.492 1.00 69.12 135 PHE A C 1
ATOM 1083 O O . PHE A 1 135 ? 34.028 -16.654 -43.728 1.00 69.12 135 PHE A O 1
ATOM 1090 N N . ASP A 1 136 ? 31.966 -15.888 -44.194 1.00 76.56 136 ASP A N 1
ATOM 1091 C CA . ASP A 1 136 ? 32.334 -15.090 -45.370 1.00 76.56 136 ASP A CA 1
ATOM 1092 C C . ASP A 1 136 ? 32.972 -13.726 -45.023 1.00 76.56 136 ASP A C 1
ATOM 1094 O O . ASP A 1 136 ? 33.364 -12.974 -45.916 1.00 76.56 136 ASP A O 1
ATOM 1098 N N . ILE A 1 137 ? 33.075 -13.382 -43.734 1.00 78.00 137 ILE A N 1
ATOM 1099 C CA . ILE A 1 137 ? 33.519 -12.064 -43.256 1.00 78.00 137 ILE A CA 1
ATOM 1100 C C . ILE A 1 137 ? 35.022 -12.088 -42.945 1.00 78.00 137 ILE A C 1
ATOM 1102 O O . ILE A 1 137 ? 35.531 -12.999 -42.290 1.00 78.00 137 ILE A O 1
ATOM 1106 N N . GLN A 1 138 ? 35.750 -11.053 -43.375 1.00 83.56 138 GLN A N 1
ATOM 1107 C CA . GLN A 1 138 ? 37.176 -10.902 -43.070 1.00 83.56 138 GLN A CA 1
ATOM 1108 C C . GLN A 1 138 ? 37.400 -10.777 -41.548 1.00 83.56 138 GLN A C 1
ATOM 1110 O O . GLN A 1 138 ? 36.657 -10.048 -40.886 1.00 83.56 138 GLN A O 1
ATOM 1115 N N . PRO A 1 139 ? 38.458 -11.383 -40.966 1.00 81.31 139 PRO A N 1
ATOM 1116 C CA . PRO A 1 139 ? 38.666 -11.395 -39.512 1.00 81.31 139 PRO A CA 1
ATOM 1117 C C . PRO A 1 139 ? 38.629 -10.007 -38.857 1.00 81.31 139 PRO A C 1
ATOM 1119 O O . PRO A 1 139 ? 38.031 -9.824 -37.802 1.00 81.31 139 PRO A O 1
ATOM 1122 N N . HIS A 1 140 ? 39.220 -9.000 -39.502 1.00 82.75 140 HIS A N 1
ATOM 1123 C CA . HIS A 1 140 ? 39.237 -7.626 -38.996 1.00 82.75 140 HIS A CA 1
ATOM 1124 C C . HIS A 1 140 ? 37.843 -6.967 -38.967 1.00 82.75 140 HIS A C 1
ATOM 1126 O O . HIS A 1 140 ? 37.552 -6.194 -38.056 1.00 82.75 140 HIS A O 1
ATOM 1132 N N . GLU A 1 141 ? 36.968 -7.278 -39.926 1.00 81.50 141 GLU A N 1
ATOM 1133 C CA . GLU A 1 141 ? 35.581 -6.792 -39.939 1.00 81.50 141 GLU A CA 1
ATOM 1134 C C . GLU A 1 141 ? 34.729 -7.511 -38.889 1.00 81.50 141 GLU A C 1
ATOM 1136 O O . GLU A 1 141 ? 33.954 -6.865 -38.187 1.00 81.50 141 GLU A O 1
ATOM 1141 N N . ALA A 1 142 ? 34.953 -8.813 -38.685 1.00 83.50 142 ALA A N 1
ATOM 1142 C CA . ALA A 1 142 ? 34.294 -9.570 -37.625 1.00 83.50 142 ALA A CA 1
ATOM 1143 C C . ALA A 1 142 ? 34.599 -8.993 -36.230 1.00 83.50 142 ALA A C 1
ATOM 1145 O O . ALA A 1 142 ? 33.677 -8.770 -35.447 1.00 83.50 142 ALA A O 1
ATOM 1146 N N . TYR A 1 143 ? 35.863 -8.662 -35.930 1.00 84.56 143 TYR A N 1
ATOM 1147 C CA . TYR A 1 143 ? 36.224 -8.024 -34.654 1.00 84.56 143 TYR A CA 1
ATOM 1148 C C . TYR A 1 143 ? 35.579 -6.645 -34.467 1.00 84.56 143 TYR A C 1
ATOM 1150 O O . TYR A 1 143 ? 35.157 -6.318 -33.356 1.00 84.56 143 TYR A O 1
ATOM 1158 N N . LYS A 1 144 ? 35.460 -5.844 -35.536 1.00 85.75 144 LYS A N 1
ATOM 1159 C CA . LYS A 1 144 ? 34.748 -4.557 -35.478 1.00 85.75 144 LYS A CA 1
ATOM 1160 C C . LYS A 1 144 ? 33.267 -4.745 -35.162 1.00 85.75 144 LYS A C 1
ATOM 1162 O O . LYS A 1 144 ? 32.755 -4.046 -34.292 1.00 85.75 144 LYS A O 1
ATOM 1167 N N . ASN A 1 145 ? 32.607 -5.705 -35.809 1.00 84.50 145 ASN A N 1
ATOM 1168 C CA . ASN A 1 145 ? 31.195 -5.997 -35.559 1.00 84.50 145 ASN A CA 1
ATOM 1169 C C . ASN A 1 145 ? 30.971 -6.523 -34.135 1.00 84.50 145 ASN A C 1
ATOM 1171 O O . ASN A 1 145 ? 30.039 -6.083 -33.468 1.00 84.50 145 ASN A O 1
ATOM 1175 N N . ILE A 1 146 ? 31.848 -7.399 -33.629 1.00 86.25 146 ILE A N 1
ATOM 1176 C CA . ILE A 1 146 ? 31.784 -7.873 -32.235 1.00 86.25 146 ILE A CA 1
ATOM 1177 C C . ILE A 1 146 ? 31.905 -6.696 -31.264 1.00 86.25 146 ILE A C 1
ATOM 1179 O O . ILE A 1 146 ? 31.065 -6.554 -30.383 1.00 86.25 146 ILE A O 1
ATOM 1183 N N . SER A 1 147 ? 32.904 -5.827 -31.440 1.00 87.31 147 SER A N 1
ATOM 1184 C CA . SER A 1 147 ? 33.098 -4.664 -30.562 1.00 87.31 147 SER A CA 1
ATOM 1185 C C . SER A 1 147 ? 31.928 -3.674 -30.627 1.00 87.31 147 SER A C 1
ATOM 1187 O O . SER A 1 147 ? 31.550 -3.093 -29.606 1.00 87.31 147 SER A O 1
ATOM 1189 N N . TYR A 1 148 ? 31.329 -3.498 -31.808 1.00 88.44 148 TYR A N 1
ATOM 1190 C CA . TYR A 1 148 ? 30.126 -2.689 -31.977 1.00 88.44 148 TYR A CA 1
ATOM 1191 C C . TYR A 1 148 ? 28.953 -3.263 -31.175 1.00 88.44 148 TYR A C 1
ATOM 1193 O O . TYR A 1 148 ? 28.358 -2.548 -30.367 1.00 88.44 148 TYR A O 1
ATOM 1201 N N . PHE A 1 149 ? 28.649 -4.554 -31.342 1.00 87.81 149 PHE A N 1
ATOM 1202 C CA . PHE A 1 149 ? 27.538 -5.188 -30.636 1.00 87.81 149 PHE A CA 1
ATOM 1203 C C . PHE A 1 149 ? 27.766 -5.303 -29.130 1.00 87.81 149 PHE A C 1
ATOM 1205 O O . PHE A 1 149 ? 26.815 -5.116 -28.382 1.00 87.81 149 PHE A O 1
ATOM 1212 N N . ASP A 1 150 ? 28.998 -5.516 -28.674 1.00 88.56 150 ASP A N 1
ATOM 1213 C CA . ASP A 1 150 ? 29.360 -5.484 -27.250 1.00 88.56 150 ASP A CA 1
ATOM 1214 C C . ASP A 1 150 ? 29.018 -4.125 -26.603 1.00 88.56 150 ASP A C 1
ATOM 1216 O O . ASP A 1 150 ? 28.391 -4.046 -25.542 1.00 88.56 150 ASP A O 1
ATOM 1220 N N . THR A 1 151 ? 29.304 -3.032 -27.319 1.00 89.94 151 THR A N 1
ATOM 1221 C CA . THR A 1 151 ? 28.922 -1.678 -26.889 1.00 89.94 151 THR A CA 1
ATOM 1222 C C . THR A 1 151 ? 27.400 -1.510 -26.838 1.00 89.94 151 THR A C 1
ATOM 1224 O O . THR A 1 151 ? 26.869 -0.945 -25.883 1.00 89.94 151 THR A O 1
ATOM 1227 N N . GLN A 1 152 ? 26.678 -2.006 -27.848 1.00 87.25 152 GLN A N 1
ATOM 1228 C CA . GLN A 1 152 ? 25.212 -1.929 -27.883 1.00 87.25 152 GLN A CA 1
ATOM 1229 C C . GLN A 1 152 ? 24.558 -2.764 -26.773 1.00 87.25 152 GLN A C 1
ATOM 1231 O O . GLN A 1 152 ? 23.608 -2.296 -26.149 1.00 87.25 152 GLN A O 1
ATOM 1236 N N . ILE A 1 153 ? 25.088 -3.955 -26.478 1.00 88.56 153 ILE A N 1
ATOM 1237 C CA . ILE A 1 153 ? 24.632 -4.800 -25.365 1.00 88.56 153 ILE A CA 1
ATOM 1238 C C . ILE A 1 153 ? 24.789 -4.044 -24.050 1.00 88.56 153 ILE A C 1
ATOM 1240 O O . ILE A 1 153 ? 23.824 -3.939 -23.302 1.00 88.56 153 ILE A O 1
ATOM 1244 N N . THR A 1 154 ? 25.945 -3.418 -23.819 1.00 90.00 154 THR A N 1
ATOM 1245 C CA . THR A 1 154 ? 26.185 -2.619 -22.607 1.00 90.00 154 THR A CA 1
ATOM 1246 C C . THR A 1 154 ? 25.163 -1.480 -22.455 1.00 90.00 154 THR A C 1
ATOM 1248 O O . THR A 1 154 ? 24.689 -1.199 -21.354 1.00 90.00 154 THR A O 1
ATOM 1251 N N . ILE A 1 155 ? 24.785 -0.817 -23.557 1.00 88.19 155 ILE A N 1
ATOM 1252 C CA . ILE A 1 155 ? 23.763 0.244 -23.550 1.00 88.19 155 ILE A CA 1
ATOM 1253 C C . ILE A 1 155 ? 22.384 -0.324 -23.189 1.00 88.19 155 ILE A C 1
ATOM 1255 O O . ILE A 1 155 ? 21.688 0.254 -22.355 1.00 88.19 155 ILE A O 1
ATOM 1259 N N . VAL A 1 156 ? 21.997 -1.452 -23.790 1.00 88.25 156 VAL A N 1
ATOM 1260 C CA . VAL A 1 156 ? 20.711 -2.118 -23.523 1.00 88.25 156 VAL A CA 1
ATOM 1261 C C . VAL A 1 156 ? 20.645 -2.641 -22.086 1.00 88.25 156 VAL A C 1
ATOM 1263 O O . VAL A 1 156 ? 19.620 -2.478 -21.432 1.00 88.25 156 VAL A O 1
ATOM 1266 N N . GLU A 1 157 ? 21.731 -3.212 -21.565 1.00 87.62 157 GLU A N 1
ATOM 1267 C CA . GLU A 1 157 ? 21.833 -3.667 -20.173 1.00 87.62 157 GLU A CA 1
ATOM 1268 C C . GLU A 1 157 ? 21.691 -2.509 -19.186 1.00 87.62 157 GLU A C 1
ATOM 1270 O O . GLU A 1 157 ? 20.969 -2.620 -18.195 1.00 87.62 157 GLU A O 1
ATOM 1275 N N . LYS A 1 158 ? 22.320 -1.365 -19.478 1.00 88.19 158 LYS A N 1
ATOM 1276 C CA . LYS A 1 158 ? 22.163 -0.164 -18.656 1.00 88.19 158 LYS A CA 1
ATOM 1277 C C . LYS A 1 158 ? 20.726 0.362 -18.691 1.00 88.19 158 LYS A C 1
ATOM 1279 O O . LYS A 1 158 ? 20.178 0.676 -17.641 1.00 88.19 158 LYS A O 1
ATOM 1284 N N . ALA A 1 159 ? 20.106 0.416 -19.869 1.00 83.50 159 ALA A N 1
ATOM 1285 C CA . ALA A 1 159 ? 18.710 0.829 -20.010 1.00 83.50 159 ALA A CA 1
ATOM 1286 C C . ALA A 1 159 ? 17.742 -0.122 -19.280 1.00 83.50 159 ALA A C 1
ATOM 1288 O O . ALA A 1 159 ? 16.760 0.335 -18.703 1.00 83.50 159 ALA A O 1
ATOM 1289 N N . ALA A 1 160 ? 18.040 -1.425 -19.245 1.00 84.75 160 ALA A N 1
ATOM 1290 C CA . ALA A 1 160 ? 17.272 -2.408 -18.483 1.00 84.75 160 ALA A CA 1
ATOM 1291 C C . ALA A 1 160 ? 17.383 -2.208 -16.962 1.00 84.75 160 ALA A C 1
ATOM 1293 O O . ALA A 1 160 ? 16.438 -2.510 -16.242 1.00 84.75 160 ALA A O 1
ATOM 1294 N N . ALA A 1 161 ? 18.521 -1.710 -16.469 1.00 85.56 161 ALA A N 1
ATOM 1295 C CA . ALA A 1 161 ? 18.735 -1.448 -15.045 1.00 85.56 161 ALA A CA 1
ATOM 1296 C C . ALA A 1 161 ? 18.039 -0.167 -14.539 1.00 85.56 161 ALA A C 1
ATOM 1298 O O . ALA A 1 161 ? 17.876 -0.003 -13.332 1.00 85.56 161 ALA A O 1
ATOM 1299 N N . GLU A 1 162 ? 17.663 0.745 -15.442 1.00 79.56 162 GLU A N 1
ATOM 1300 C CA . GLU A 1 162 ? 16.982 2.016 -15.135 1.00 79.56 162 GLU A CA 1
ATOM 1301 C C . GLU A 1 162 ? 15.439 1.923 -15.222 1.00 79.56 162 GLU A C 1
ATOM 1303 O O . GLU A 1 162 ? 14.746 2.916 -14.976 1.00 79.56 162 GLU A O 1
ATOM 1308 N N . LEU A 1 163 ? 14.914 0.746 -15.584 1.00 74.19 163 LEU A N 1
ATOM 1309 C CA . LEU A 1 163 ? 13.489 0.412 -15.713 1.00 74.19 163 LEU A CA 1
ATOM 1310 C C . LEU A 1 163 ? 12.884 -0.082 -14.396 1.00 74.19 163 LEU A C 1
ATOM 1312 O O . LEU A 1 163 ? 11.749 0.357 -14.099 1.00 74.19 163 LEU A O 1
#